Protein AF-A0A2I0VM39-F1 (afdb_monomer_lite)

Sequence (132 aa):
MAGIGGIFKDYRGRFILAFGKKLIHWDIAQLEMKATFTVKDYVKDWMLDFKGVIVESDNINAITYLQNSLKSNKCNLDNNSFKDSFFFNDFNKLVFYTNSSFHVLHSTHLHPEYDEVEGAEEEATSAPALIY

Radius of gyration: 25.41 Å; chains: 1; bounding box: 45×54×85 Å

pLDDT: mean 70.74, std 21.28, range [23.53, 94.38]

Organism: NCBI:txid906689

Secondary structure (DSSP, 8-state):
-EEEEEEEE-TT--EEEEEEEEE--S-HHHHHHHHHHHGGGT--HHHHTSS-EEEEES-HHHHHHHHHHHHHTTS----GGGGGGGGGGGSS-EEEEE----------------------------PPPP--

Structure (mmCIF, N/CA/C/O backbone):
data_AF-A0A2I0VM39-F1
#
_entry.id   AF-A0A2I0VM39-F1
#
loop_
_atom_site.group_PDB
_atom_site.id
_atom_site.type_symbol
_atom_site.label_atom_id
_atom_site.label_alt_id
_atom_site.label_comp_id
_atom_site.label_asym_id
_atom_site.label_entity_id
_atom_site.label_seq_id
_atom_site.pdbx_PDB_ins_code
_atom_site.Cartn_x
_atom_site.Cartn_y
_atom_site.Cartn_z
_atom_site.occupancy
_atom_site.B_iso_or_equiv
_atom_site.auth_seq_id
_atom_site.auth_comp_id
_atom_site.auth_asym_id
_atom_site.auth_atom_id
_atom_site.pdbx_PDB_model_num
ATOM 1 N N . MET A 1 1 ? 10.180 -4.175 -20.401 1.00 70.19 1 MET A N 1
ATOM 2 C CA . MET A 1 1 ? 8.961 -4.636 -19.690 1.00 70.19 1 MET A CA 1
ATOM 3 C C . MET A 1 1 ? 9.144 -4.347 -18.214 1.00 70.19 1 MET A C 1
ATOM 5 O O . MET A 1 1 ? 10.271 -4.447 -17.754 1.00 70.19 1 MET A O 1
ATOM 9 N N . ALA A 1 2 ? 8.079 -3.988 -17.502 1.00 86.25 2 ALA A N 1
ATOM 10 C CA . ALA A 1 2 ? 8.131 -3.698 -16.073 1.00 86.25 2 ALA A CA 1
ATOM 11 C C . ALA A 1 2 ? 7.054 -4.498 -15.325 1.00 86.25 2 ALA A C 1
ATOM 13 O O . ALA A 1 2 ? 6.142 -5.067 -15.932 1.00 86.25 2 ALA A O 1
ATOM 14 N N . GLY A 1 3 ? 7.160 -4.564 -14.005 1.00 87.44 3 GLY A N 1
ATOM 15 C CA . GLY A 1 3 ? 6.179 -5.221 -13.154 1.00 87.44 3 GLY A CA 1
ATOM 16 C C . GLY A 1 3 ? 5.972 -4.417 -11.886 1.00 87.44 3 GLY A C 1
ATOM 17 O O . GLY A 1 3 ? 6.890 -3.757 -11.417 1.00 87.44 3 GLY A O 1
ATOM 18 N N . ILE A 1 4 ? 4.759 -4.476 -11.356 1.00 89.62 4 ILE A N 1
ATOM 19 C CA . ILE A 1 4 ? 4.463 -4.039 -9.994 1.00 89.62 4 ILE A CA 1
ATOM 20 C C . ILE A 1 4 ? 4.219 -5.268 -9.139 1.00 89.62 4 ILE A C 1
ATOM 22 O O . ILE A 1 4 ? 3.715 -6.277 -9.642 1.00 89.62 4 ILE A O 1
ATOM 26 N N . GLY A 1 5 ? 4.518 -5.166 -7.854 1.00 90.75 5 GLY A N 1
ATOM 27 C CA . GLY A 1 5 ? 4.194 -6.201 -6.893 1.00 90.75 5 GLY A CA 1
ATOM 28 C C . GLY A 1 5 ? 4.312 -5.707 -5.466 1.00 90.75 5 GLY A C 1
ATOM 29 O O . GLY A 1 5 ? 4.829 -4.623 -5.210 1.00 90.75 5 GLY A O 1
ATOM 30 N N . GLY A 1 6 ? 3.800 -6.509 -4.545 1.00 91.00 6 GLY A N 1
ATOM 31 C CA . GLY A 1 6 ? 3.841 -6.212 -3.125 1.00 91.00 6 GLY A CA 1
ATOM 32 C C . GLY A 1 6 ? 3.489 -7.430 -2.287 1.00 91.00 6 GLY A C 1
ATOM 33 O O . GLY A 1 6 ? 3.013 -8.450 -2.795 1.00 91.00 6 GLY A O 1
ATOM 34 N N . ILE A 1 7 ? 3.758 -7.320 -0.987 1.00 93.62 7 ILE A N 1
ATOM 35 C CA . ILE A 1 7 ? 3.547 -8.387 -0.013 1.00 93.62 7 ILE A CA 1
ATOM 36 C C . ILE A 1 7 ? 2.760 -7.823 1.166 1.00 93.62 7 ILE A C 1
ATOM 38 O O . ILE A 1 7 ? 3.187 -6.866 1.804 1.00 93.62 7 ILE A O 1
ATOM 42 N N . PHE A 1 8 ? 1.647 -8.468 1.496 1.00 92.69 8 PHE A N 1
ATOM 43 C CA . PHE A 1 8 ? 0.954 -8.276 2.759 1.00 92.69 8 PHE A CA 1
ATOM 44 C C . PHE A 1 8 ? 1.580 -9.174 3.820 1.00 92.69 8 PHE A C 1
ATOM 46 O O . PHE A 1 8 ? 1.735 -10.387 3.625 1.00 92.69 8 PHE A O 1
ATOM 53 N N . LYS A 1 9 ? 1.910 -8.572 4.959 1.00 93.50 9 LYS A N 1
ATOM 54 C CA . LYS A 1 9 ? 2.380 -9.268 6.153 1.00 93.50 9 LYS A CA 1
ATOM 55 C C . LYS A 1 9 ? 1.492 -8.907 7.331 1.00 93.50 9 LYS A C 1
ATOM 57 O O . LYS A 1 9 ? 0.930 -7.815 7.375 1.00 93.50 9 LYS A O 1
ATOM 62 N N . ASP A 1 10 ? 1.378 -9.816 8.289 1.00 90.12 10 ASP A N 1
ATOM 63 C CA . ASP A 1 10 ? 0.769 -9.484 9.571 1.00 90.12 10 ASP A CA 1
ATOM 64 C C . ASP A 1 10 ? 1.740 -8.699 10.471 1.00 90.12 10 ASP A C 1
ATOM 66 O O . ASP A 1 10 ? 2.912 -8.497 10.147 1.00 90.12 10 ASP A O 1
ATOM 70 N N . TYR A 1 11 ? 1.270 -8.292 11.650 1.00 88.69 11 TYR A N 1
ATOM 71 C CA . TYR A 1 11 ? 2.067 -7.546 12.631 1.00 88.69 11 TYR A CA 1
ATOM 72 C C . TYR A 1 11 ? 3.290 -8.309 13.183 1.00 88.69 11 TYR A C 1
ATOM 74 O O . TYR A 1 11 ? 4.126 -7.713 13.858 1.00 88.69 11 TYR A O 1
ATOM 82 N N . ARG A 1 12 ? 3.398 -9.622 12.934 1.00 89.81 12 ARG A N 1
ATOM 83 C CA . ARG A 1 12 ? 4.552 -10.463 13.294 1.00 89.81 12 ARG A CA 1
ATOM 84 C C . ARG A 1 12 ? 5.496 -10.676 12.107 1.00 89.81 12 ARG A C 1
ATOM 86 O O . ARG A 1 12 ? 6.438 -11.455 12.224 1.00 89.81 12 ARG A O 1
ATOM 93 N N . GLY A 1 13 ? 5.232 -10.036 10.967 1.00 88.56 13 GLY A N 1
ATOM 94 C CA . GLY A 1 13 ? 5.985 -10.211 9.729 1.00 88.56 13 GLY A CA 1
ATOM 95 C C . GLY A 1 13 ? 5.657 -11.502 8.975 1.00 88.56 13 GLY A C 1
ATOM 96 O O . GLY A 1 13 ? 6.362 -11.832 8.021 1.00 88.56 13 GLY A O 1
ATOM 97 N N . ARG A 1 14 ? 4.612 -12.245 9.368 1.00 92.88 14 ARG A N 1
ATOM 98 C CA . ARG A 1 14 ? 4.210 -13.476 8.675 1.00 92.88 14 ARG A CA 1
ATOM 99 C C . ARG A 1 14 ? 3.527 -13.127 7.364 1.00 92.88 14 ARG A C 1
ATOM 101 O O . ARG A 1 14 ? 2.690 -12.230 7.314 1.00 92.88 14 ARG A O 1
ATOM 108 N N . PHE A 1 15 ? 3.878 -13.862 6.319 1.00 94.12 15 PHE A N 1
ATOM 109 C CA . PHE A 1 15 ? 3.287 -13.718 4.997 1.00 94.12 15 PHE A CA 1
ATOM 110 C C . PHE A 1 15 ? 1.773 -13.974 5.023 1.00 94.12 15 PHE A C 1
ATOM 112 O O . PHE A 1 15 ? 1.325 -14.969 5.592 1.00 94.12 15 PHE A O 1
ATOM 119 N N . ILE A 1 16 ? 1.008 -13.089 4.381 1.00 92.38 16 ILE A N 1
ATOM 120 C CA . ILE A 1 16 ? -0.437 -13.240 4.164 1.00 92.38 16 ILE A CA 1
ATOM 121 C C . ILE A 1 16 ? -0.718 -13.467 2.677 1.00 92.38 16 ILE A C 1
ATOM 123 O O . ILE A 1 16 ? -1.395 -14.424 2.311 1.00 92.38 16 ILE A O 1
ATOM 127 N N . LEU A 1 17 ? -0.225 -12.565 1.823 1.00 93.12 17 LEU A N 1
ATOM 128 C CA . LEU A 1 17 ? -0.524 -12.545 0.392 1.00 93.12 17 LEU A CA 1
ATOM 129 C C . LEU A 1 17 ? 0.593 -11.829 -0.373 1.00 93.12 17 LEU A C 1
ATOM 131 O O . LEU A 1 17 ? 1.096 -10.806 0.084 1.00 93.12 17 LEU A O 1
ATOM 135 N N . ALA A 1 18 ? 0.932 -12.326 -1.560 1.00 94.38 18 ALA A N 1
ATOM 136 C CA . ALA A 1 18 ? 1.726 -11.611 -2.553 1.00 94.38 18 ALA A CA 1
ATOM 137 C C . ALA A 1 18 ? 0.832 -11.263 -3.740 1.00 94.38 18 ALA A C 1
ATOM 139 O O . ALA A 1 18 ? -0.056 -12.035 -4.104 1.00 94.38 18 ALA A O 1
ATOM 140 N N . PHE A 1 19 ? 1.099 -10.125 -4.365 1.00 91.31 19 PHE A N 1
ATOM 141 C CA . PHE A 1 19 ? 0.446 -9.736 -5.604 1.00 91.31 19 PHE A CA 1
ATOM 142 C C . PHE A 1 19 ? 1.457 -9.191 -6.604 1.00 91.31 19 PHE A C 1
ATOM 144 O O . PHE A 1 19 ? 2.519 -8.695 -6.227 1.00 91.31 19 PHE A O 1
ATOM 151 N N . GLY A 1 20 ? 1.100 -9.246 -7.885 1.00 90.56 20 GLY A N 1
ATOM 152 C CA . GLY A 1 20 ? 1.876 -8.610 -8.936 1.00 90.56 20 GLY A CA 1
ATOM 153 C C . GLY A 1 20 ? 1.122 -8.513 -10.254 1.00 90.56 20 GLY A C 1
ATOM 154 O O . GLY A 1 20 ? 0.211 -9.294 -10.525 1.00 90.56 20 GLY A O 1
ATOM 155 N N . LYS A 1 21 ? 1.480 -7.520 -11.069 1.00 87.62 21 LYS A N 1
ATOM 156 C CA . LYS A 1 21 ? 0.946 -7.325 -12.425 1.00 87.62 21 LYS A CA 1
ATOM 157 C C . LYS A 1 21 ? 2.084 -6.927 -13.360 1.00 87.62 21 LYS A C 1
ATOM 159 O O . LYS A 1 21 ? 2.887 -6.051 -13.035 1.00 87.62 21 LYS A O 1
ATOM 164 N N . LYS A 1 22 ? 2.134 -7.545 -14.540 1.00 89.00 22 LYS A N 1
ATOM 165 C CA . LYS A 1 22 ? 3.062 -7.162 -15.612 1.00 89.00 22 LYS A CA 1
ATOM 166 C C . LYS A 1 22 ? 2.511 -5.942 -16.345 1.00 89.00 22 LYS A C 1
ATOM 168 O O . LYS A 1 22 ? 1.329 -5.903 -16.674 1.00 89.00 22 LYS A O 1
ATOM 173 N N . LEU A 1 23 ? 3.360 -4.950 -16.593 1.00 84.06 23 LEU A N 1
ATOM 174 C CA . LEU A 1 23 ? 2.984 -3.680 -17.206 1.00 84.06 23 LEU A CA 1
ATOM 175 C C . LEU A 1 23 ? 4.018 -3.255 -18.258 1.00 84.06 23 LEU A C 1
ATOM 177 O O . LEU A 1 23 ? 5.197 -3.614 -18.210 1.00 84.06 23 LEU A O 1
ATOM 181 N N . ILE A 1 24 ? 3.575 -2.448 -19.216 1.00 83.44 24 ILE A N 1
ATOM 182 C CA . ILE A 1 24 ? 4.467 -1.720 -20.118 1.00 83.44 24 ILE A CA 1
ATOM 183 C C . ILE A 1 24 ? 4.509 -0.283 -19.608 1.00 83.44 24 ILE A C 1
ATOM 185 O O . ILE A 1 24 ? 3.541 0.457 -19.750 1.00 83.44 24 ILE A O 1
ATOM 189 N N . HIS A 1 25 ? 5.607 0.084 -18.951 1.00 75.75 25 HIS A N 1
ATOM 190 C CA . HIS A 1 25 ? 5.838 1.430 -18.436 1.00 75.75 25 HIS A CA 1
ATOM 191 C C . HIS A 1 25 ? 7.338 1.727 -18.447 1.00 75.75 25 HIS A C 1
ATOM 193 O O . HIS A 1 25 ? 8.142 0.816 -18.253 1.00 75.75 25 HIS A O 1
ATOM 199 N N . TRP A 1 26 ? 7.698 2.986 -18.689 1.00 80.69 26 TRP A N 1
ATOM 200 C CA . TRP A 1 26 ? 9.080 3.469 -18.730 1.00 80.69 26 TRP A CA 1
ATOM 201 C C . TRP A 1 26 ? 9.481 4.336 -17.522 1.00 80.69 26 TRP A C 1
ATOM 203 O O . TRP A 1 26 ? 10.668 4.568 -17.324 1.00 80.69 26 TRP A O 1
ATOM 213 N N . ASP A 1 27 ? 8.521 4.801 -16.715 1.00 84.19 27 ASP A N 1
ATOM 214 C CA . ASP A 1 27 ? 8.758 5.700 -15.581 1.00 84.19 27 ASP A CA 1
ATOM 215 C C . ASP A 1 27 ? 8.604 4.918 -14.272 1.00 84.19 27 ASP A C 1
ATOM 217 O O . ASP A 1 27 ? 7.523 4.418 -13.950 1.00 84.19 27 ASP A O 1
ATOM 221 N N . ILE A 1 28 ? 9.704 4.800 -13.528 1.00 81.50 28 ILE A N 1
ATOM 222 C CA . ILE A 1 28 ? 9.751 4.032 -12.284 1.00 81.50 28 ILE A CA 1
ATOM 223 C C . ILE A 1 28 ? 8.957 4.688 -11.152 1.00 81.50 28 ILE A C 1
ATOM 225 O O . ILE A 1 28 ? 8.330 3.985 -10.368 1.00 81.50 28 ILE A O 1
ATOM 229 N N . ALA A 1 29 ? 8.903 6.021 -11.084 1.00 80.12 29 ALA A N 1
ATOM 230 C CA . ALA A 1 29 ? 8.141 6.713 -10.048 1.00 80.12 29 ALA A CA 1
ATOM 231 C C . ALA A 1 29 ? 6.633 6.512 -10.258 1.00 80.12 29 ALA A C 1
ATOM 233 O O . ALA A 1 29 ? 5.893 6.255 -9.307 1.00 80.12 29 ALA A O 1
ATOM 234 N N . GLN A 1 30 ? 6.179 6.551 -11.513 1.00 81.62 30 GLN A N 1
ATOM 235 C CA . GLN A 1 30 ? 4.794 6.215 -11.846 1.00 81.62 30 GLN A CA 1
ATOM 236 C C . GLN A 1 30 ? 4.483 4.734 -11.594 1.00 81.62 30 GLN A C 1
ATOM 238 O O . GLN A 1 30 ? 3.370 4.402 -11.179 1.00 81.62 30 GLN A O 1
ATOM 243 N N . LEU A 1 31 ? 5.457 3.842 -11.796 1.00 85.88 31 LEU A N 1
ATOM 244 C CA . LEU A 1 31 ? 5.311 2.418 -11.508 1.00 85.88 31 LEU A CA 1
ATOM 245 C C . LEU A 1 31 ? 5.128 2.151 -10.004 1.00 85.88 31 LEU A C 1
ATOM 247 O O . LEU A 1 31 ? 4.216 1.409 -9.645 1.00 85.88 31 LEU A O 1
ATOM 251 N N . GLU A 1 32 ? 5.904 2.811 -9.139 1.00 84.19 32 GLU A N 1
ATOM 252 C CA . GLU A 1 32 ? 5.757 2.746 -7.672 1.00 84.19 32 GLU A CA 1
ATOM 253 C C . GLU A 1 32 ? 4.392 3.269 -7.203 1.00 84.19 32 GLU A C 1
ATOM 255 O O . GLU A 1 32 ? 3.692 2.639 -6.401 1.00 84.19 32 GLU A O 1
ATOM 260 N N . MET A 1 33 ? 3.942 4.395 -7.766 1.00 83.12 33 MET A N 1
ATOM 261 C CA . MET A 1 33 ? 2.608 4.927 -7.477 1.00 83.12 33 MET A CA 1
ATOM 262 C C . MET A 1 33 ? 1.507 3.959 -7.916 1.00 83.12 33 MET A C 1
ATOM 264 O O . MET A 1 33 ? 0.536 3.728 -7.193 1.00 83.12 33 MET A O 1
ATOM 268 N N . LYS A 1 34 ? 1.676 3.328 -9.078 1.00 84.25 34 LYS A N 1
ATOM 269 C CA . LYS A 1 34 ? 0.728 2.340 -9.593 1.00 84.25 34 LYS A CA 1
ATOM 270 C C . LYS A 1 34 ? 0.723 1.054 -8.769 1.00 84.25 34 LYS A C 1
ATOM 272 O O . LYS A 1 34 ? -0.353 0.493 -8.563 1.00 84.25 34 LYS A O 1
ATOM 277 N N . ALA A 1 35 ? 1.877 0.604 -8.272 1.00 85.94 35 ALA A N 1
ATOM 278 C CA . ALA A 1 35 ? 1.975 -0.506 -7.325 1.00 85.94 35 ALA A CA 1
ATOM 279 C C . ALA A 1 35 ? 1.168 -0.203 -6.061 1.00 85.94 35 ALA A C 1
ATOM 281 O O . ALA A 1 35 ? 0.322 -1.002 -5.662 1.00 85.94 35 ALA A O 1
ATOM 282 N N . THR A 1 36 ? 1.354 1.000 -5.515 1.00 84.69 36 THR A N 1
ATOM 283 C CA . THR A 1 36 ? 0.632 1.477 -4.336 1.00 84.69 36 THR A CA 1
ATOM 284 C C . THR A 1 36 ? -0.883 1.462 -4.546 1.00 84.69 36 THR A C 1
ATOM 286 O O . THR A 1 36 ? -1.607 0.892 -3.736 1.00 84.69 36 THR A O 1
ATOM 289 N N . PHE A 1 37 ? -1.394 2.038 -5.637 1.00 83.50 37 PHE A N 1
ATOM 290 C CA . PHE A 1 37 ? -2.844 2.070 -5.876 1.00 83.50 37 PHE A CA 1
ATOM 291 C C . PHE A 1 37 ? -3.433 0.702 -6.203 1.00 83.50 37 PHE A C 1
ATOM 293 O O . PHE A 1 37 ? -4.600 0.449 -5.927 1.00 83.50 37 PHE A O 1
ATOM 300 N N . THR A 1 38 ? -2.622 -0.205 -6.742 1.00 87.19 38 THR A N 1
ATOM 301 C CA . THR A 1 38 ? -3.040 -1.577 -7.031 1.00 87.19 38 THR A CA 1
ATOM 302 C C . THR A 1 38 ? -3.310 -2.380 -5.753 1.00 87.19 38 THR A C 1
ATOM 304 O O . THR A 1 38 ? -4.063 -3.347 -5.809 1.00 87.19 38 THR A O 1
ATOM 307 N N . VAL A 1 39 ? -2.779 -1.964 -4.594 1.00 88.50 39 VAL A N 1
ATOM 308 C CA . VAL A 1 39 ? -3.067 -2.579 -3.283 1.00 88.50 39 VAL A CA 1
ATOM 309 C C . VAL A 1 39 ? -4.574 -2.673 -3.031 1.00 88.50 39 VAL A C 1
ATOM 311 O O . VAL A 1 39 ? -5.026 -3.710 -2.549 1.00 88.50 39 VAL A O 1
ATOM 314 N N . LYS A 1 40 ? -5.357 -1.657 -3.425 1.00 88.31 40 LYS A N 1
ATOM 315 C CA . LYS A 1 40 ? -6.818 -1.619 -3.232 1.00 88.31 40 LYS A CA 1
ATOM 316 C C . LYS A 1 40 ? -7.534 -2.837 -3.828 1.00 88.31 40 LYS A C 1
ATOM 318 O O . LYS A 1 40 ? -8.504 -3.315 -3.256 1.00 88.31 40 LYS A O 1
ATOM 323 N N . ASP A 1 41 ? -7.020 -3.373 -4.938 1.00 90.50 41 ASP A N 1
ATOM 324 C CA . ASP A 1 41 ? -7.608 -4.523 -5.634 1.00 90.50 41 ASP A CA 1
ATOM 325 C C . ASP A 1 41 ? -7.429 -5.831 -4.837 1.00 90.50 41 ASP A C 1
ATOM 327 O O . ASP A 1 41 ? -8.114 -6.825 -5.087 1.00 90.50 41 ASP A O 1
ATOM 331 N N . TYR A 1 42 ? -6.480 -5.847 -3.896 1.00 90.06 42 TYR A N 1
ATOM 332 C CA . TYR A 1 42 ? -6.098 -7.019 -3.109 1.00 90.06 42 TYR A CA 1
ATOM 333 C C . TYR A 1 42 ? -6.497 -6.918 -1.634 1.00 90.06 42 TYR A C 1
ATOM 335 O O . TYR A 1 42 ? -6.521 -7.948 -0.953 1.00 90.06 42 TYR A O 1
ATOM 343 N N . VAL A 1 43 ? -6.844 -5.721 -1.148 1.00 89.06 43 VAL A N 1
ATOM 344 C CA . VAL A 1 43 ? -7.424 -5.534 0.187 1.00 89.06 43 VAL A CA 1
ATOM 345 C C . VAL A 1 43 ? -8.757 -6.278 0.267 1.00 89.06 43 VAL A C 1
ATOM 347 O O . VAL A 1 43 ? -9.572 -6.251 -0.654 1.00 89.06 43 VAL A O 1
ATOM 350 N N . LYS A 1 44 ? -8.959 -6.991 1.373 1.00 89.31 44 LYS A N 1
ATOM 351 C CA . LYS A 1 44 ? -10.219 -7.662 1.711 1.00 89.31 44 LYS A CA 1
ATOM 352 C C . LYS A 1 44 ? -10.885 -6.932 2.868 1.00 89.31 44 LYS A C 1
ATOM 354 O O . LYS A 1 44 ? -10.175 -6.360 3.687 1.00 89.31 44 LYS A O 1
ATOM 359 N N . ASP A 1 45 ? -12.206 -7.037 2.980 1.00 90.19 45 ASP A N 1
ATOM 360 C CA . ASP A 1 45 ? -12.988 -6.349 4.020 1.00 90.19 45 ASP A CA 1
ATOM 361 C C . ASP A 1 45 ? -12.422 -6.589 5.430 1.00 90.19 45 ASP A C 1
ATOM 363 O O . ASP A 1 45 ? -12.169 -5.643 6.168 1.00 90.19 45 ASP A O 1
ATOM 367 N N . TRP A 1 46 ? -12.069 -7.839 5.753 1.00 89.44 46 TRP A N 1
ATOM 368 C CA . TRP A 1 46 ? -11.478 -8.203 7.050 1.00 89.44 46 TRP A CA 1
ATOM 369 C C . TRP A 1 46 ? -10.120 -7.541 7.342 1.00 89.44 46 TRP A C 1
ATOM 371 O O . TRP A 1 46 ? -9.683 -7.512 8.490 1.00 89.44 46 TRP A O 1
ATOM 381 N N . MET A 1 47 ? -9.413 -7.033 6.326 1.00 89.12 47 MET A N 1
ATOM 382 C CA . MET A 1 47 ? -8.146 -6.318 6.515 1.00 89.12 47 MET A CA 1
ATOM 383 C C . MET A 1 47 ? -8.360 -4.876 6.992 1.00 89.12 47 MET A C 1
ATOM 385 O O . MET A 1 47 ? -7.455 -4.292 7.588 1.00 89.12 47 MET A O 1
ATOM 389 N N . LEU A 1 48 ? -9.535 -4.295 6.742 1.00 86.44 48 LEU A N 1
ATOM 390 C CA . LEU A 1 48 ? -9.874 -2.942 7.191 1.00 86.44 48 LEU A CA 1
ATOM 391 C C . LEU A 1 48 ? -10.180 -2.909 8.696 1.00 86.44 48 LEU A C 1
ATOM 393 O O . LEU A 1 48 ? -9.925 -1.904 9.359 1.00 86.44 48 LEU A O 1
ATOM 397 N N . ASP A 1 49 ? -10.607 -4.043 9.258 1.00 86.81 49 ASP A N 1
ATOM 398 C CA . ASP A 1 49 ? -10.886 -4.204 10.690 1.00 86.81 49 ASP A CA 1
ATOM 399 C C . ASP A 1 49 ? -9.619 -4.183 11.571 1.00 86.81 49 ASP A C 1
ATOM 401 O O . ASP A 1 49 ? -9.702 -4.123 12.802 1.00 86.81 49 ASP A O 1
ATOM 405 N N . PHE A 1 50 ? -8.415 -4.213 10.982 1.00 86.31 50 PHE A N 1
ATOM 406 C CA . PHE A 1 50 ? -7.180 -4.097 11.755 1.00 86.31 50 PHE A CA 1
ATOM 407 C C . PHE A 1 50 ? -6.995 -2.700 12.358 1.00 86.31 50 PHE A C 1
ATOM 409 O O . PHE A 1 50 ? -7.424 -1.672 11.835 1.00 86.31 50 PHE A O 1
ATOM 416 N N . LYS A 1 51 ? -6.250 -2.651 13.471 1.00 86.50 51 LYS A N 1
ATOM 417 C CA . LYS A 1 51 ? -5.923 -1.402 14.181 1.00 86.50 51 LYS A CA 1
ATOM 418 C C . LYS A 1 51 ? -5.180 -0.389 13.302 1.00 86.50 51 LYS A C 1
ATOM 420 O O . LYS A 1 51 ? -5.224 0.806 13.582 1.00 86.50 51 LYS A O 1
ATOM 425 N N . GLY A 1 52 ? -4.467 -0.860 12.286 1.00 87.31 52 GLY A N 1
ATOM 426 C CA . GLY A 1 52 ? -3.814 -0.014 11.304 1.00 87.31 52 GLY A CA 1
ATOM 427 C C . GLY A 1 52 ? -2.982 -0.800 10.303 1.00 87.31 52 GLY A C 1
ATOM 428 O O . GLY A 1 52 ? -2.736 -1.991 10.487 1.00 87.31 52 GLY A O 1
ATOM 429 N N . VAL A 1 53 ? -2.528 -0.099 9.270 1.00 89.50 53 VAL A N 1
ATOM 430 C CA . VAL A 1 53 ? -1.671 -0.611 8.204 1.00 89.50 53 VAL A CA 1
ATOM 431 C C . VAL A 1 53 ? -0.365 0.181 8.149 1.00 89.50 53 VAL A C 1
ATOM 433 O O . VAL A 1 53 ? -0.331 1.392 8.396 1.00 89.50 53 VAL A O 1
ATOM 436 N N . ILE A 1 54 ? 0.721 -0.527 7.843 1.00 90.50 54 ILE A N 1
ATOM 437 C CA . ILE A 1 54 ? 2.035 0.055 7.579 1.00 90.50 54 ILE A CA 1
ATOM 438 C C . ILE A 1 54 ? 2.325 -0.141 6.094 1.00 90.50 54 ILE A C 1
ATOM 440 O O . ILE A 1 54 ? 2.271 -1.265 5.599 1.00 90.50 54 ILE A O 1
ATOM 444 N N . VAL A 1 55 ? 2.615 0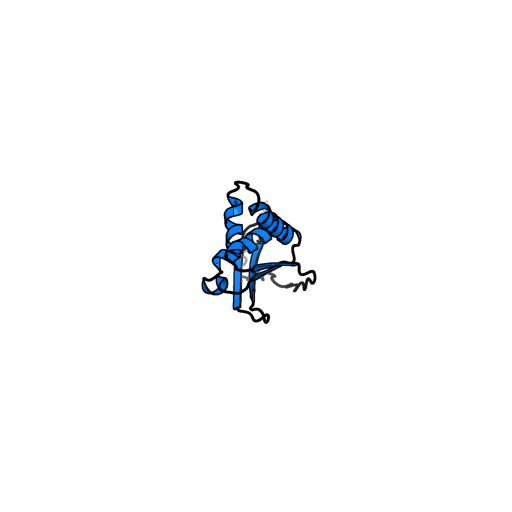.951 5.394 1.00 88.75 55 VAL A N 1
ATOM 445 C CA . VAL A 1 55 ? 3.035 0.929 3.991 1.00 88.75 55 VAL A CA 1
ATOM 446 C C . VAL A 1 55 ? 4.542 1.135 3.941 1.00 88.75 55 VAL A C 1
ATOM 448 O O . VAL A 1 55 ? 5.043 2.196 4.324 1.00 88.75 55 VAL A O 1
ATOM 451 N N . GLU A 1 56 ? 5.247 0.108 3.478 1.00 89.75 56 GLU A N 1
ATOM 452 C CA . GLU A 1 56 ? 6.696 0.105 3.286 1.00 89.75 56 GLU A CA 1
ATOM 453 C C . GLU A 1 56 ? 7.033 0.239 1.798 1.00 89.75 56 GLU A C 1
ATOM 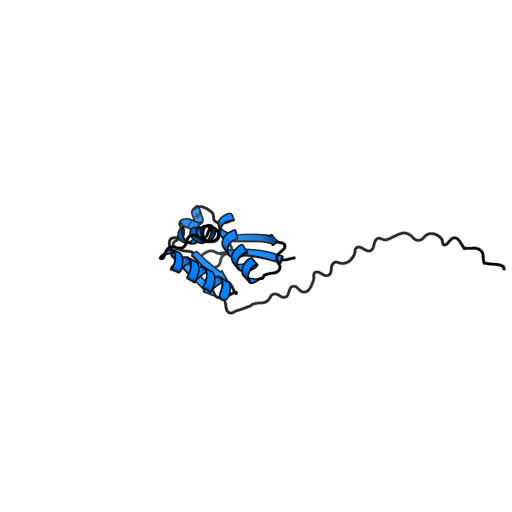455 O O . GLU A 1 56 ? 6.483 -0.482 0.969 1.00 89.75 56 GLU A O 1
ATOM 460 N N . SER A 1 57 ? 7.949 1.146 1.465 1.00 86.94 57 SER A N 1
ATOM 461 C CA . SER A 1 57 ? 8.544 1.265 0.128 1.00 86.94 57 SER A CA 1
ATOM 462 C C . SER A 1 57 ? 10.001 1.709 0.263 1.00 86.94 57 SER A C 1
ATOM 464 O O . SER A 1 57 ? 10.379 2.380 1.227 1.00 86.94 57 SER A O 1
ATOM 466 N N . ASP A 1 58 ? 10.833 1.306 -0.685 1.00 83.94 58 ASP A N 1
ATOM 467 C CA . ASP A 1 58 ? 12.224 1.741 -0.823 1.00 83.94 58 ASP A CA 1
ATOM 468 C C . ASP A 1 58 ? 12.339 3.096 -1.549 1.00 83.94 58 ASP A C 1
ATOM 470 O O . ASP A 1 58 ? 13.371 3.767 -1.481 1.00 83.94 58 ASP A O 1
ATOM 474 N N . ASN A 1 59 ? 11.260 3.554 -2.190 1.00 84.94 59 ASN A N 1
ATOM 475 C CA . ASN A 1 59 ? 11.214 4.818 -2.902 1.00 84.94 59 ASN A CA 1
ATOM 476 C C . ASN A 1 59 ? 10.670 5.945 -2.009 1.00 84.94 59 ASN A C 1
ATOM 478 O O . ASN A 1 59 ? 9.461 6.162 -1.873 1.00 84.94 59 ASN A O 1
ATOM 482 N N . ILE A 1 60 ? 11.588 6.731 -1.438 1.00 84.81 60 ILE A N 1
ATOM 483 C CA . ILE A 1 60 ? 11.252 7.885 -0.589 1.00 84.81 60 ILE A CA 1
ATOM 484 C C . ILE A 1 60 ? 10.376 8.925 -1.300 1.00 84.81 60 ILE A C 1
ATOM 486 O O . ILE A 1 60 ? 9.551 9.570 -0.649 1.00 84.81 60 ILE A O 1
ATOM 490 N N . ASN A 1 61 ? 10.501 9.075 -2.623 1.00 84.44 61 ASN A N 1
ATOM 491 C CA . ASN A 1 61 ? 9.686 10.021 -3.383 1.00 84.44 61 ASN A CA 1
ATOM 492 C C . ASN A 1 61 ? 8.230 9.547 -3.456 1.00 84.44 61 ASN A C 1
ATOM 494 O O . ASN A 1 61 ? 7.326 10.364 -3.288 1.00 84.44 61 ASN A O 1
ATOM 498 N N . ALA A 1 62 ? 8.000 8.240 -3.626 1.00 82.31 62 ALA A N 1
ATOM 499 C CA . ALA A 1 62 ? 6.660 7.653 -3.604 1.00 82.31 62 ALA A CA 1
ATOM 500 C C . ALA A 1 62 ? 6.008 7.809 -2.220 1.00 82.31 62 ALA A C 1
ATOM 502 O O . ALA A 1 62 ? 4.886 8.306 -2.113 1.00 82.31 62 ALA A O 1
ATOM 503 N N . ILE A 1 63 ? 6.742 7.494 -1.145 1.00 85.50 63 ILE A N 1
ATOM 504 C CA . ILE A 1 63 ? 6.262 7.695 0.232 1.00 85.50 63 ILE A CA 1
ATOM 505 C C . ILE A 1 63 ? 5.944 9.170 0.502 1.00 85.50 63 ILE A C 1
ATOM 507 O O . ILE A 1 63 ? 4.877 9.486 1.030 1.00 85.50 63 ILE A O 1
ATOM 511 N N . THR A 1 64 ? 6.835 10.084 0.115 1.00 85.88 64 THR A N 1
ATOM 512 C CA . THR A 1 64 ? 6.641 11.528 0.310 1.00 85.88 64 THR A CA 1
ATOM 513 C C . THR A 1 64 ? 5.421 12.030 -0.458 1.00 85.88 64 THR A C 1
ATOM 515 O O . THR A 1 64 ? 4.612 12.782 0.087 1.00 85.88 64 THR A O 1
ATOM 518 N N . TYR A 1 65 ? 5.244 11.584 -1.703 1.00 83.31 65 TYR A N 1
ATOM 519 C CA . TYR A 1 65 ? 4.082 11.927 -2.513 1.00 83.31 65 TYR A CA 1
ATOM 520 C C . TYR A 1 65 ? 2.776 11.443 -1.870 1.00 83.31 65 TYR A C 1
ATOM 522 O O . TYR A 1 65 ? 1.828 12.223 -1.753 1.00 83.31 65 TYR A O 1
ATOM 530 N N . LEU A 1 66 ? 2.724 10.195 -1.395 1.00 81.19 66 LEU A N 1
ATOM 531 C CA . LEU A 1 66 ? 1.547 9.631 -0.725 1.00 81.19 66 LEU A CA 1
ATOM 532 C C . LEU A 1 66 ? 1.218 10.372 0.573 1.00 81.19 66 LEU A C 1
ATOM 534 O O . LEU A 1 66 ? 0.070 10.752 0.798 1.00 81.19 66 LEU A O 1
ATOM 538 N N . GLN A 1 67 ? 2.228 10.640 1.402 1.00 85.19 67 GLN A N 1
ATOM 539 C CA . GLN A 1 67 ? 2.058 11.410 2.632 1.00 85.19 67 GLN A CA 1
ATOM 540 C C . GLN A 1 67 ? 1.517 12.814 2.355 1.00 85.19 67 GLN A C 1
ATOM 542 O O . GLN A 1 67 ? 0.610 13.271 3.052 1.00 85.19 67 GLN A O 1
ATOM 547 N N . ASN A 1 68 ? 2.066 13.503 1.354 1.00 83.88 68 ASN A N 1
ATOM 548 C CA . ASN A 1 68 ? 1.621 14.841 0.981 1.00 83.88 68 ASN A CA 1
ATOM 549 C C . ASN A 1 68 ? 0.197 14.817 0.432 1.00 83.88 68 ASN A C 1
ATOM 551 O O . ASN A 1 68 ? -0.601 15.653 0.841 1.00 83.88 68 ASN A O 1
ATOM 555 N N . SER A 1 69 ? -0.135 13.826 -0.397 1.00 77.19 69 SER A N 1
ATOM 556 C CA . SER A 1 69 ? -1.478 13.657 -0.961 1.00 77.19 69 SER A CA 1
ATOM 557 C C . SER A 1 69 ? -2.527 13.435 0.134 1.00 77.19 69 SER A C 1
ATOM 559 O O . SER A 1 69 ? -3.586 14.054 0.127 1.00 77.19 69 SER A O 1
ATOM 561 N N . LEU A 1 70 ? -2.217 12.623 1.148 1.00 76.38 70 LEU A N 1
ATOM 562 C CA . LEU A 1 70 ? -3.125 12.382 2.273 1.00 76.38 70 LEU A CA 1
ATOM 563 C C . LEU A 1 70 ? -3.239 13.573 3.232 1.00 76.38 70 LEU A C 1
ATOM 565 O O . LEU A 1 70 ? -4.311 13.817 3.783 1.00 76.38 70 LEU A O 1
ATOM 569 N N . LYS A 1 71 ? -2.163 14.347 3.418 1.00 76.94 71 LYS A N 1
ATOM 570 C CA . LYS A 1 71 ? -2.208 15.605 4.182 1.00 76.94 71 LYS A CA 1
ATOM 571 C C . LYS A 1 71 ? -3.007 16.679 3.444 1.00 76.94 71 LYS A C 1
ATOM 573 O O . LYS A 1 71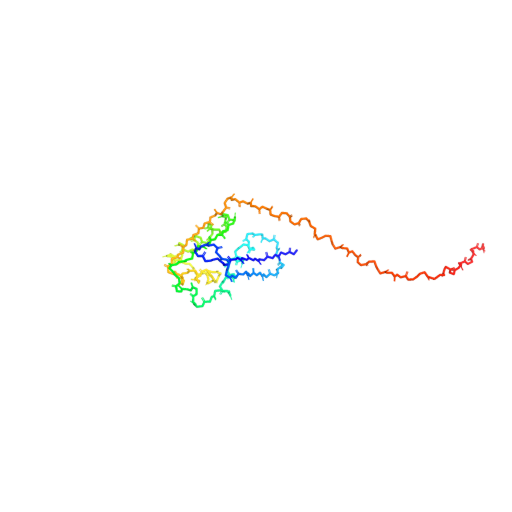 ? -3.787 17.388 4.078 1.00 76.94 71 LYS A O 1
ATOM 578 N N . SER A 1 72 ? -2.837 16.790 2.124 1.00 63.56 72 SER A N 1
ATOM 579 C CA . SER A 1 72 ? -3.549 17.757 1.286 1.00 63.56 72 SER A CA 1
ATOM 580 C C . SER A 1 72 ? -5.025 17.419 1.127 1.00 63.56 72 SER A C 1
ATOM 582 O O . SER A 1 72 ? -5.812 18.325 0.933 1.00 63.56 72 SER A O 1
ATOM 584 N N . ASN A 1 73 ? -5.451 16.166 1.312 1.00 55.22 73 ASN A N 1
ATOM 585 C CA . ASN A 1 73 ? -6.877 15.812 1.378 1.00 55.22 73 ASN A CA 1
ATOM 586 C C . ASN A 1 73 ? -7.631 16.509 2.530 1.00 55.22 73 ASN A C 1
ATOM 588 O O . ASN A 1 73 ? -8.859 16.525 2.546 1.00 55.22 73 ASN A O 1
ATOM 592 N N . LYS A 1 74 ? -6.915 17.115 3.488 1.00 52.81 74 LYS A N 1
ATOM 593 C CA . LYS A 1 74 ? -7.491 17.998 4.512 1.00 52.81 74 LYS A CA 1
ATOM 594 C C . LYS A 1 74 ? -7.792 19.414 3.985 1.00 52.81 74 LYS A C 1
ATOM 596 O O . LYS A 1 74 ? -8.530 20.153 4.626 1.00 52.81 74 LYS A O 1
ATOM 601 N N . CYS A 1 75 ? -7.247 19.769 2.821 1.00 45.50 75 CYS A N 1
ATOM 602 C CA . CYS A 1 75 ? -7.373 21.051 2.135 1.00 45.50 75 CYS A CA 1
ATOM 603 C C . CYS A 1 75 ? -7.674 20.822 0.637 1.00 45.50 75 CYS A C 1
ATOM 605 O O . CYS A 1 75 ? -6.752 20.723 -0.162 1.00 45.50 75 CYS A O 1
ATOM 607 N N . ASN A 1 76 ? -8.964 20.724 0.289 1.00 49.75 76 ASN A N 1
ATOM 608 C CA . ASN A 1 76 ? -9.562 20.730 -1.062 1.00 49.75 76 ASN A CA 1
ATOM 609 C C . ASN A 1 76 ? -8.603 20.880 -2.265 1.00 49.75 76 ASN A C 1
ATOM 611 O O . ASN A 1 76 ? -8.065 21.967 -2.486 1.00 49.75 76 ASN A O 1
ATOM 615 N N . LEU A 1 77 ? -8.516 19.854 -3.124 1.00 43.34 77 LEU A N 1
ATOM 616 C CA . LEU A 1 77 ? -8.238 20.059 -4.550 1.00 43.34 77 LEU A CA 1
ATOM 617 C C . LEU A 1 77 ? -8.795 18.916 -5.419 1.00 43.34 77 LEU A C 1
ATOM 619 O O . LEU A 1 77 ? -8.501 17.738 -5.213 1.00 43.34 77 LEU A O 1
ATOM 623 N N . ASP A 1 78 ? -9.583 19.302 -6.417 1.00 49.12 78 ASP A N 1
ATOM 624 C CA . ASP A 1 78 ? -10.380 18.446 -7.291 1.00 49.12 78 ASP A CA 1
ATOM 625 C C . ASP A 1 78 ? -9.530 17.817 -8.404 1.00 49.12 78 ASP A C 1
ATOM 627 O O . ASP A 1 78 ? -9.476 18.323 -9.519 1.00 49.12 78 ASP A O 1
ATOM 631 N N . ASN A 1 79 ? -8.857 16.697 -8.132 1.00 50.56 79 ASN A N 1
ATOM 632 C CA . ASN A 1 79 ? -8.132 15.946 -9.161 1.00 50.56 79 ASN A CA 1
ATOM 633 C C . ASN A 1 79 ? -8.550 14.469 -9.159 1.00 50.56 79 ASN A C 1
ATOM 635 O O . ASN A 1 79 ? -8.401 13.761 -8.169 1.00 50.56 79 ASN A O 1
ATOM 639 N N . ASN A 1 80 ? -9.030 13.964 -10.299 1.00 49.91 80 ASN A N 1
ATOM 640 C CA . ASN A 1 80 ? -9.587 12.607 -10.436 1.00 49.91 80 ASN A CA 1
ATOM 641 C C . ASN A 1 80 ? -8.573 11.478 -10.121 1.00 49.91 80 ASN A C 1
ATOM 643 O O . ASN A 1 80 ? -8.974 10.383 -9.741 1.00 49.91 80 ASN A O 1
ATOM 647 N N . SER A 1 81 ? -7.262 11.751 -10.214 1.00 50.81 81 SER A N 1
ATOM 648 C CA . SER A 1 81 ? -6.188 10.821 -9.812 1.00 50.81 81 SER A CA 1
ATOM 649 C C . SER A 1 81 ? -6.055 10.655 -8.290 1.00 50.81 81 SER A C 1
ATOM 651 O O . SER A 1 81 ? -5.401 9.714 -7.846 1.00 50.81 81 SER A O 1
ATOM 653 N N . PHE A 1 82 ? -6.660 11.535 -7.482 1.00 51.84 82 PHE A N 1
ATOM 654 C CA . PHE A 1 82 ? -6.624 11.431 -6.021 1.00 51.84 82 PHE A CA 1
ATOM 655 C C . PHE A 1 82 ? -7.568 10.354 -5.487 1.00 51.84 82 PHE A C 1
ATOM 657 O O . PHE A 1 82 ? -7.302 9.833 -4.405 1.00 51.84 82 PHE A O 1
ATOM 664 N N . LYS A 1 83 ? -8.624 9.979 -6.235 1.00 53.47 83 LYS A N 1
ATOM 665 C CA . LYS A 1 83 ? -9.670 9.031 -5.795 1.00 53.47 83 LYS A CA 1
ATOM 666 C C . LYS A 1 83 ? -9.123 7.673 -5.346 1.00 53.47 83 LYS A C 1
ATOM 668 O O . LYS A 1 83 ? -9.629 7.091 -4.393 1.00 53.47 83 LYS A O 1
ATOM 673 N N . ASP A 1 84 ? -8.039 7.225 -5.965 1.00 55.31 84 ASP A N 1
ATOM 674 C CA . ASP A 1 84 ? -7.410 5.946 -5.640 1.00 55.31 84 ASP A CA 1
ATOM 675 C C . ASP A 1 84 ? -6.541 5.990 -4.382 1.00 55.31 84 ASP A C 1
ATOM 677 O O . ASP A 1 84 ? -6.250 4.945 -3.818 1.00 55.31 84 ASP A O 1
ATOM 681 N N . SER A 1 85 ? -6.154 7.170 -3.891 1.00 58.72 85 SER A N 1
ATOM 682 C CA . SER A 1 85 ? -5.437 7.291 -2.613 1.00 58.72 85 SER A CA 1
ATOM 683 C C . SER A 1 85 ? -6.362 7.221 -1.393 1.00 58.72 85 SER A C 1
ATOM 685 O O . SER A 1 85 ? -5.883 6.995 -0.282 1.00 58.72 85 SER A O 1
ATOM 687 N N . PHE A 1 86 ? -7.680 7.379 -1.581 1.00 64.62 86 PHE A N 1
ATOM 688 C CA . PHE A 1 86 ? -8.635 7.459 -0.472 1.00 64.62 86 PHE A CA 1
ATOM 689 C C . PHE A 1 86 ? -8.842 6.135 0.253 1.00 64.62 86 PHE A C 1
ATOM 691 O O . PHE A 1 86 ? -9.150 6.190 1.436 1.00 64.62 86 PHE A O 1
ATOM 698 N N . PHE A 1 87 ? -8.620 4.975 -0.380 1.00 78.25 87 PHE A N 1
ATOM 699 C CA . PHE A 1 87 ? -8.847 3.693 0.308 1.00 78.25 87 PHE A CA 1
ATOM 700 C C . PHE A 1 87 ? -7.922 3.515 1.522 1.00 78.25 87 PHE A C 1
ATOM 702 O O . PHE A 1 87 ? -8.249 2.813 2.472 1.00 78.25 87 PHE A O 1
ATOM 709 N N . PHE A 1 88 ? -6.763 4.185 1.538 1.00 80.19 88 PHE A N 1
ATOM 710 C CA . PHE A 1 88 ? -5.897 4.168 2.712 1.00 80.19 88 PHE A CA 1
ATOM 711 C C . PHE A 1 88 ? -6.525 4.858 3.932 1.00 80.19 88 PHE A C 1
ATOM 713 O O . PHE A 1 88 ? -6.130 4.558 5.058 1.00 80.19 88 PHE A O 1
ATOM 720 N N . ASN A 1 89 ? -7.500 5.750 3.725 1.00 82.25 89 ASN A N 1
ATOM 721 C CA . ASN A 1 89 ? -8.275 6.362 4.805 1.00 82.25 89 ASN A CA 1
ATOM 722 C C . ASN A 1 89 ? -9.321 5.406 5.394 1.00 82.25 89 ASN A C 1
ATOM 724 O O . ASN A 1 89 ? -9.830 5.693 6.474 1.00 82.25 89 ASN A O 1
ATOM 728 N N . ASP A 1 90 ? -9.621 4.288 4.726 1.00 85.00 90 ASP A N 1
ATOM 729 C CA . ASP A 1 90 ? -10.542 3.273 5.247 1.00 85.00 90 ASP A CA 1
ATOM 730 C C . ASP A 1 90 ? -9.889 2.448 6.373 1.00 85.00 90 ASP A C 1
ATOM 732 O O . ASP A 1 90 ? -10.577 1.787 7.148 1.00 85.00 90 ASP A O 1
ATOM 736 N N . PHE A 1 91 ? -8.558 2.509 6.515 1.00 85.00 91 PHE A N 1
ATOM 737 C CA . PHE A 1 91 ? -7.848 1.911 7.644 1.00 85.00 91 PHE A CA 1
ATOM 738 C C . PHE A 1 91 ? -7.891 2.817 8.879 1.00 85.00 91 PHE A C 1
ATOM 740 O O . PHE A 1 91 ? -7.596 4.009 8.813 1.00 85.00 91 PHE A O 1
ATOM 747 N N . ASN A 1 92 ? -8.103 2.213 10.053 1.00 84.06 92 ASN A N 1
ATOM 748 C CA . ASN A 1 92 ? -8.139 2.914 11.347 1.00 84.06 92 ASN A CA 1
ATOM 749 C C . ASN A 1 92 ? -6.896 3.772 11.643 1.00 84.06 92 ASN A C 1
ATOM 751 O O . ASN A 1 92 ? -6.973 4.811 12.303 1.00 84.06 92 ASN A O 1
ATOM 755 N N . LYS A 1 93 ? -5.722 3.315 11.202 1.00 87.81 93 LYS A N 1
ATOM 756 C CA . LYS A 1 93 ? -4.456 4.034 11.335 1.00 87.81 93 LYS A CA 1
ATOM 757 C C . LYS A 1 93 ? -3.552 3.682 10.168 1.00 87.81 93 LYS A C 1
ATOM 759 O O . LYS A 1 93 ? -3.357 2.509 9.873 1.00 87.81 93 LYS A O 1
ATOM 764 N N . LEU A 1 94 ? -2.936 4.690 9.570 1.00 86.25 94 LEU A N 1
ATOM 765 C CA . LEU A 1 94 ? -1.989 4.529 8.476 1.00 86.25 94 LEU A CA 1
ATOM 766 C C . LEU A 1 94 ? -0.627 5.082 8.884 1.00 86.25 94 LEU A C 1
ATOM 768 O O . LEU A 1 94 ? -0.524 6.209 9.372 1.00 86.25 94 LEU A O 1
ATOM 772 N N . VAL A 1 95 ? 0.420 4.286 8.684 1.00 87.25 95 VAL A N 1
ATOM 773 C CA . VAL A 1 95 ? 1.811 4.691 8.901 1.00 87.25 95 VAL A CA 1
ATOM 774 C C . VAL A 1 95 ? 2.617 4.364 7.652 1.00 87.25 95 VAL A C 1
ATOM 776 O O . VAL A 1 95 ? 2.445 3.310 7.051 1.00 87.25 95 VAL A O 1
ATOM 779 N N . PHE A 1 96 ? 3.514 5.267 7.277 1.00 86.06 96 PHE A N 1
ATOM 780 C CA . PHE A 1 96 ? 4.438 5.065 6.169 1.00 86.06 96 PHE A CA 1
ATOM 781 C C . PHE A 1 96 ? 5.844 4.850 6.700 1.00 86.06 96 PHE A C 1
ATOM 783 O O . PHE A 1 96 ? 6.267 5.551 7.624 1.00 86.06 96 PHE A O 1
ATOM 790 N N . TYR A 1 97 ? 6.568 3.926 6.086 1.00 84.50 97 TYR A N 1
ATOM 791 C CA . TYR A 1 97 ? 7.944 3.630 6.438 1.00 84.50 97 TYR A CA 1
ATOM 792 C C . TYR A 1 97 ? 8.791 3.502 5.171 1.00 84.50 97 TYR A C 1
ATOM 794 O O . TYR A 1 97 ? 8.404 2.838 4.212 1.00 84.50 97 TYR A O 1
ATOM 802 N N . THR A 1 98 ? 9.947 4.161 5.157 1.00 78.94 98 THR A N 1
ATOM 803 C CA . THR A 1 98 ? 10.937 4.007 4.088 1.00 78.94 98 THR A CA 1
ATOM 804 C C . THR A 1 98 ? 11.979 3.007 4.544 1.00 78.94 98 THR A C 1
ATOM 806 O O . THR A 1 98 ? 12.644 3.248 5.556 1.00 78.94 98 THR A O 1
ATOM 809 N N . ASN A 1 99 ? 12.151 1.909 3.818 1.00 63.78 99 ASN A N 1
ATOM 810 C CA . ASN A 1 99 ? 13.232 0.987 4.131 1.00 63.78 99 ASN A CA 1
ATOM 811 C C . ASN A 1 99 ? 14.513 1.470 3.436 1.00 63.78 99 ASN A C 1
ATOM 813 O O . ASN A 1 99 ? 14.603 1.455 2.215 1.00 63.78 99 ASN A O 1
ATOM 817 N N . SER A 1 100 ? 15.498 1.932 4.207 1.00 50.84 100 SER A N 1
ATOM 818 C CA . SER A 1 100 ? 16.822 2.305 3.687 1.00 50.84 100 SER A CA 1
ATOM 819 C C . SER A 1 100 ? 17.740 1.096 3.462 1.00 50.84 100 SER A C 1
ATOM 821 O O . SER A 1 100 ? 18.847 1.255 2.950 1.00 50.84 100 SER A O 1
ATOM 823 N N . SER A 1 101 ? 17.303 -0.115 3.825 1.00 38.84 101 SER A N 1
ATOM 824 C CA . SER A 1 101 ? 18.060 -1.353 3.642 1.00 38.84 101 SER A CA 1
ATOM 825 C C . SER A 1 101 ? 17.609 -2.071 2.368 1.00 38.84 101 SER A C 1
ATOM 827 O O . SER A 1 101 ? 16.722 -2.922 2.362 1.00 38.84 101 SER A O 1
ATOM 829 N N . PHE A 1 102 ? 18.234 -1.693 1.256 1.00 34.34 102 PHE A N 1
ATOM 830 C CA . PHE A 1 102 ? 18.122 -2.377 -0.028 1.00 34.34 102 PHE A CA 1
ATOM 831 C C . PHE A 1 102 ? 18.897 -3.707 0.046 1.00 34.34 102 PHE A C 1
ATOM 833 O O . PHE A 1 102 ? 20.120 -3.729 -0.083 1.00 34.34 102 PHE A O 1
ATOM 840 N N . HIS A 1 103 ? 18.216 -4.839 0.233 1.00 28.44 103 HIS A N 1
ATOM 841 C CA . HIS A 1 103 ? 18.783 -6.133 -0.157 1.00 28.44 103 HIS A CA 1
ATOM 842 C C . HIS A 1 103 ? 18.412 -6.379 -1.621 1.00 28.44 103 HIS A C 1
ATOM 844 O O . HIS A 1 103 ? 17.364 -6.947 -1.921 1.00 28.44 103 HIS A O 1
ATOM 850 N N . VAL A 1 104 ? 19.260 -5.918 -2.547 1.00 26.97 104 VAL A N 1
ATOM 851 C CA . VAL A 1 104 ? 19.159 -6.306 -3.959 1.00 26.97 104 VAL A CA 1
ATOM 852 C C . VAL A 1 104 ? 19.416 -7.812 -4.041 1.00 26.97 104 VAL A C 1
ATOM 854 O O . VAL A 1 104 ? 20.559 -8.256 -3.951 1.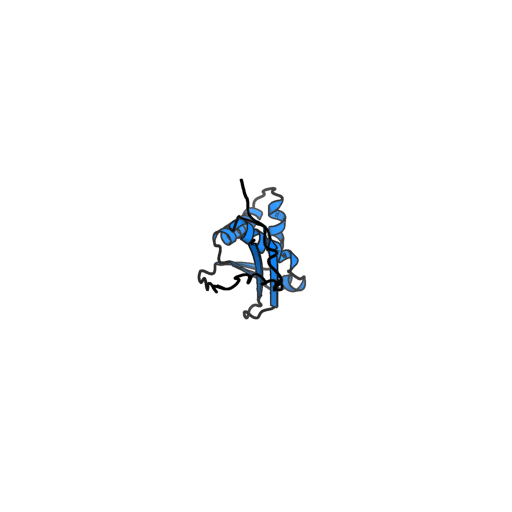00 26.97 104 VAL A O 1
ATOM 857 N N . LEU A 1 105 ? 18.374 -8.621 -4.227 1.00 23.59 105 LEU A N 1
ATOM 858 C CA . LEU A 1 105 ? 18.559 -9.944 -4.816 1.00 23.59 105 LEU A CA 1
ATOM 859 C C . LEU A 1 105 ? 18.748 -9.728 -6.319 1.00 23.59 105 LEU A C 1
ATOM 861 O O . LEU A 1 105 ? 17.783 -9.594 -7.068 1.00 23.59 105 LEU A O 1
ATOM 865 N N . HIS A 1 106 ? 20.005 -9.650 -6.759 1.00 23.53 106 HIS A N 1
ATOM 866 C CA . HIS A 1 106 ? 20.336 -9.759 -8.174 1.00 23.53 106 HIS A CA 1
ATOM 867 C C . HIS A 1 106 ? 19.921 -11.158 -8.641 1.00 23.53 106 HIS A C 1
ATOM 869 O O . HIS A 1 106 ? 20.632 -12.128 -8.403 1.00 23.53 106 HIS A O 1
ATOM 875 N N . SER A 1 107 ? 18.783 -11.281 -9.325 1.00 27.94 107 SER A N 1
ATOM 876 C CA . SER A 1 107 ? 18.565 -12.424 -10.209 1.00 27.94 107 SER A CA 1
ATOM 877 C C . SER A 1 107 ? 19.230 -12.102 -11.544 1.00 27.94 107 SER A C 1
ATOM 879 O O . SER A 1 107 ? 18.606 -11.643 -12.497 1.00 27.94 107 SER A O 1
ATOM 881 N N . THR A 1 108 ? 20.547 -12.282 -11.603 1.00 33.56 108 THR A N 1
ATOM 882 C CA . THR A 1 108 ? 21.193 -12.567 -12.880 1.00 33.56 108 THR A CA 1
ATOM 883 C C . THR A 1 108 ? 20.840 -14.012 -13.195 1.00 33.56 108 THR A C 1
ATOM 885 O O . THR A 1 108 ? 21.377 -14.890 -12.536 1.00 33.56 108 THR A O 1
ATOM 888 N N . HIS A 1 109 ? 19.882 -14.232 -14.098 1.00 37.72 109 HIS A N 1
ATOM 889 C CA . HIS A 1 109 ? 19.778 -15.347 -15.057 1.00 37.72 109 HIS A CA 1
ATOM 890 C C . HIS A 1 109 ? 18.338 -15.430 -15.578 1.00 37.72 109 HIS A C 1
ATOM 892 O O . HIS A 1 109 ? 17.539 -16.252 -15.151 1.00 37.72 109 HIS A O 1
ATOM 898 N N . LEU A 1 110 ? 18.024 -14.573 -16.546 1.00 32.19 110 LEU A N 1
ATOM 899 C CA . LEU A 1 110 ? 17.097 -14.933 -17.616 1.00 32.19 110 LEU A CA 1
ATOM 900 C C . LEU A 1 110 ? 17.788 -14.554 -18.922 1.00 32.19 110 LEU A C 1
ATOM 902 O O . LEU A 1 110 ? 17.482 -13.546 -19.553 1.00 32.19 110 LEU A O 1
ATOM 906 N N . HIS A 1 111 ? 18.800 -15.349 -19.259 1.00 31.89 111 HIS A N 1
ATOM 907 C CA . HIS A 1 111 ? 19.169 -15.538 -20.649 1.00 31.89 111 HIS A CA 1
ATOM 908 C C . HIS A 1 111 ? 18.015 -16.351 -21.250 1.00 31.89 111 HIS A C 1
ATOM 910 O O . HIS A 1 111 ? 17.739 -17.433 -20.730 1.00 31.89 111 HIS A O 1
ATOM 916 N N . PRO A 1 112 ? 17.274 -15.862 -22.254 1.00 38.78 112 PRO A N 1
ATOM 917 C CA . PRO A 1 112 ? 16.503 -16.777 -23.070 1.00 38.78 112 PRO A CA 1
ATOM 918 C C . PRO A 1 112 ? 17.535 -17.623 -23.821 1.00 38.78 112 PRO A C 1
ATOM 920 O O . PRO A 1 112 ? 18.292 -17.104 -24.643 1.00 38.78 112 PRO A O 1
ATOM 923 N N . GLU A 1 113 ? 17.654 -18.900 -23.460 1.00 34.84 113 GLU A N 1
ATOM 924 C CA . GLU A 1 113 ? 18.150 -19.887 -24.413 1.00 34.84 113 GLU A CA 1
ATOM 925 C C . GLU A 1 113 ? 17.208 -19.803 -25.613 1.00 34.84 113 GLU A C 1
ATOM 927 O O . GLU A 1 113 ? 15.988 -19.915 -25.483 1.00 34.84 113 GLU A O 1
ATOM 932 N N . TYR A 1 114 ? 17.773 -19.445 -26.760 1.00 37.97 114 TYR A N 1
ATOM 933 C CA . TYR A 1 114 ? 17.103 -19.656 -28.025 1.00 37.97 114 TYR A CA 1
ATOM 934 C C . TYR A 1 114 ? 16.992 -21.169 -28.176 1.00 37.97 114 TYR A C 1
ATOM 936 O O . TYR A 1 114 ? 18.016 -21.847 -28.137 1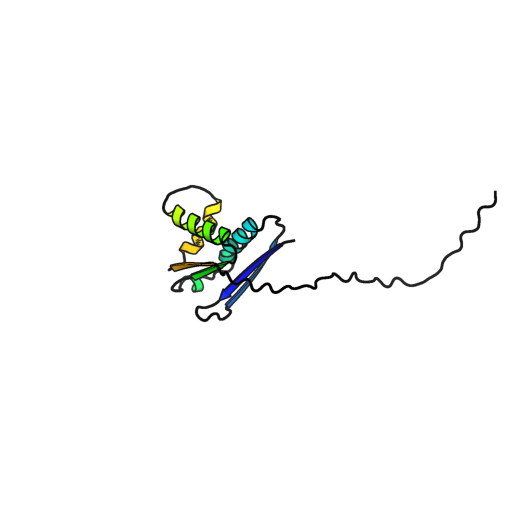.00 37.97 114 TYR A O 1
ATOM 944 N N . ASP A 1 115 ? 15.769 -21.681 -28.309 1.00 39.47 115 ASP A N 1
ATOM 945 C CA . ASP A 1 115 ? 15.546 -23.060 -28.722 1.00 39.47 115 ASP A CA 1
ATOM 946 C C . ASP A 1 115 ? 16.275 -23.270 -30.058 1.00 39.47 115 ASP A C 1
ATOM 948 O O . ASP A 1 115 ? 15.897 -22.705 -31.091 1.00 39.47 115 ASP A O 1
ATOM 952 N N . GLU A 1 116 ? 17.363 -24.039 -30.025 1.00 41.69 116 GLU A N 1
ATOM 953 C CA . GLU A 1 116 ? 17.973 -24.607 -31.217 1.00 41.69 116 GLU A CA 1
ATOM 954 C C . GLU A 1 116 ? 16.933 -25.529 -31.848 1.00 41.69 116 GLU A C 1
ATOM 956 O O . GLU A 1 116 ? 16.633 -26.616 -31.354 1.00 41.69 116 GLU A O 1
ATOM 961 N N . VAL A 1 117 ? 16.330 -25.066 -32.939 1.00 44.78 117 VAL A N 1
ATOM 962 C CA . VAL A 1 117 ? 15.557 -25.942 -33.808 1.00 44.78 117 VAL A CA 1
ATOM 963 C C . VAL A 1 117 ? 16.579 -26.818 -34.529 1.00 44.78 117 VAL A C 1
ATOM 965 O O . VAL A 1 117 ? 17.237 -26.359 -35.462 1.00 44.78 117 VAL A O 1
ATOM 968 N N . GLU A 1 118 ? 16.727 -28.062 -34.069 1.00 45.59 118 GLU A N 1
ATOM 969 C CA . GLU A 1 118 ? 17.330 -29.158 -34.832 1.00 45.59 118 GLU A CA 1
ATOM 970 C C . GLU A 1 118 ? 16.605 -29.262 -36.184 1.00 45.59 118 GLU A C 1
ATOM 972 O O . GLU A 1 118 ? 15.518 -29.828 -36.309 1.00 45.59 118 GLU A O 1
ATOM 977 N N . GLY A 1 119 ? 17.191 -28.637 -37.202 1.00 42.25 119 GLY A N 1
ATOM 978 C CA . GLY A 1 119 ? 16.822 -28.787 -38.599 1.00 42.25 119 GLY A CA 1
ATOM 979 C C . GLY A 1 119 ? 17.792 -29.760 -39.246 1.00 42.25 119 GLY A C 1
ATOM 980 O O . GLY A 1 119 ? 18.968 -29.441 -39.396 1.00 42.25 119 GLY A O 1
ATOM 981 N N . ALA A 1 120 ? 17.276 -30.939 -39.576 1.00 44.44 120 ALA A N 1
ATOM 982 C CA . ALA A 1 120 ? 17.972 -32.055 -40.193 1.00 44.44 120 ALA A CA 1
ATOM 983 C C . ALA A 1 120 ? 18.916 -31.651 -41.339 1.00 44.44 120 ALA A C 1
ATOM 985 O O . ALA A 1 120 ? 18.572 -30.858 -42.218 1.00 44.44 120 ALA A O 1
ATOM 986 N N . GLU A 1 121 ? 20.090 -32.276 -41.335 1.00 47.34 121 GLU A N 1
ATOM 987 C CA . GLU A 1 121 ? 20.939 -32.448 -42.505 1.00 47.34 121 GLU A CA 1
ATOM 988 C C . GLU A 1 121 ? 20.137 -33.128 -43.628 1.00 47.34 121 GLU A C 1
ATOM 990 O O . GLU A 1 121 ? 19.668 -34.245 -43.439 1.00 47.34 121 GLU A O 1
ATOM 995 N N . GLU A 1 122 ? 20.019 -32.503 -44.804 1.00 47.59 122 GLU A N 1
ATOM 996 C CA . GLU A 1 122 ? 20.182 -33.230 -46.069 1.00 47.59 122 GLU A CA 1
ATOM 997 C C . GLU A 1 122 ? 20.457 -32.287 -47.256 1.00 47.59 122 GLU A C 1
ATOM 999 O O . GLU A 1 122 ? 19.684 -31.393 -47.592 1.00 47.59 122 GLU A O 1
ATOM 1004 N N . GLU A 1 123 ? 21.603 -32.559 -47.878 1.00 46.59 123 GLU A N 1
ATOM 1005 C CA . GLU A 1 123 ? 21.916 -32.452 -49.304 1.00 46.59 123 GLU A CA 1
ATOM 1006 C C . GLU A 1 123 ? 22.022 -31.077 -49.996 1.00 46.59 123 GLU A C 1
ATOM 1008 O O . GLU A 1 123 ? 21.088 -30.487 -50.536 1.00 46.59 123 GLU A O 1
ATOM 1013 N N . ALA A 1 124 ? 23.278 -30.638 -50.117 1.00 45.47 124 ALA A N 1
ATOM 1014 C CA . ALA A 1 124 ? 23.723 -29.644 -51.079 1.00 45.47 124 ALA A CA 1
ATOM 1015 C C . ALA A 1 124 ? 23.582 -30.170 -52.521 1.00 45.47 124 ALA A C 1
ATOM 1017 O O . ALA A 1 124 ? 24.430 -30.917 -53.011 1.00 45.47 124 ALA A O 1
ATOM 1018 N N . THR A 1 125 ? 22.564 -29.714 -53.252 1.00 43.09 125 THR A N 1
ATOM 1019 C CA . THR A 1 125 ? 22.553 -29.843 -54.713 1.00 43.09 125 THR A CA 1
ATOM 1020 C C . THR A 1 125 ? 23.477 -28.794 -55.329 1.00 43.09 125 THR A C 1
ATOM 1022 O O . THR A 1 125 ? 23.200 -27.595 -55.323 1.00 43.09 125 THR A O 1
ATOM 1025 N N . SER A 1 126 ? 24.596 -29.293 -55.845 1.00 46.25 126 SER A N 1
ATOM 1026 C CA . SER A 1 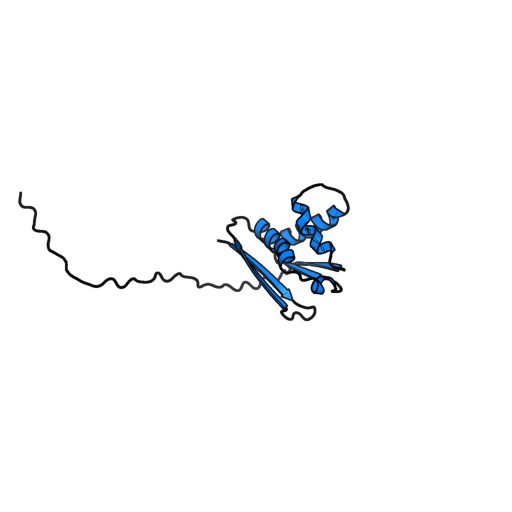126 ? 25.598 -28.624 -56.672 1.00 46.25 126 SER A CA 1
ATOM 1027 C C . SER A 1 126 ? 24.995 -27.695 -57.741 1.00 46.25 126 SER A C 1
ATOM 1029 O O . SER A 1 126 ? 24.200 -28.123 -58.578 1.00 46.25 126 SER A O 1
ATOM 1031 N N . ALA A 1 127 ? 25.417 -26.427 -57.746 1.00 52.09 127 ALA A N 1
ATOM 1032 C CA . ALA A 1 127 ? 25.242 -25.523 -58.880 1.00 52.09 127 ALA A CA 1
ATOM 1033 C C . ALA A 1 127 ? 26.309 -25.829 -59.949 1.00 52.09 127 ALA A C 1
ATOM 1035 O O . ALA A 1 127 ? 27.498 -25.838 -59.610 1.00 52.09 127 ALA A O 1
ATOM 1036 N N . PRO A 1 128 ? 25.955 -26.041 -61.230 1.00 53.91 128 PRO A N 1
ATOM 1037 C CA . PRO A 1 128 ? 26.957 -26.111 -62.277 1.00 53.91 128 PRO A CA 1
ATOM 1038 C C . PRO A 1 128 ? 27.434 -24.707 -62.675 1.00 53.91 128 PRO A C 1
ATOM 1040 O O . PRO A 1 128 ? 26.671 -23.746 -62.759 1.00 53.91 128 PRO A O 1
ATOM 1043 N N . ALA A 1 129 ? 28.745 -24.651 -62.889 1.00 40.41 129 ALA A N 1
ATOM 1044 C CA . ALA A 1 129 ? 29.585 -23.512 -63.218 1.00 40.41 129 ALA A CA 1
ATOM 1045 C C . ALA A 1 129 ? 29.064 -22.585 -64.331 1.00 40.41 129 ALA A C 1
ATOM 1047 O O . ALA A 1 129 ? 28.541 -23.026 -65.353 1.00 40.41 129 ALA A O 1
ATOM 1048 N N . LEU A 1 130 ? 29.366 -21.293 -64.163 1.00 44.16 130 LEU A N 1
ATOM 1049 C CA . LEU A 1 130 ? 29.518 -20.346 -65.266 1.00 44.16 130 LEU A CA 1
ATOM 1050 C C . LEU A 1 130 ? 30.599 -20.848 -66.231 1.00 44.16 130 LEU A C 1
ATOM 1052 O O . LEU A 1 130 ? 31.738 -21.079 -65.820 1.00 44.16 130 LEU A O 1
ATOM 1056 N N . ILE A 1 131 ? 30.257 -20.942 -67.514 1.00 47.28 131 ILE A N 1
ATOM 1057 C CA . ILE A 1 131 ? 31.217 -20.980 -68.617 1.00 47.28 131 ILE A CA 1
ATOM 1058 C C . ILE A 1 131 ? 30.741 -19.948 -69.651 1.00 47.28 131 ILE A C 1
ATOM 1060 O O . ILE A 1 131 ? 29.693 -20.149 -70.252 1.00 47.28 131 ILE A O 1
ATOM 1064 N N . TYR A 1 132 ? 31.522 -18.860 -69.740 1.00 53.44 132 TYR A N 1
ATOM 1065 C CA . TYR A 1 132 ? 31.592 -17.755 -70.719 1.00 53.44 132 TYR A CA 1
ATOM 1066 C C . TYR A 1 132 ? 30.323 -17.248 -71.417 1.00 53.44 132 TYR A C 1
ATOM 1068 O O . TYR A 1 132 ? 29.807 -17.933 -72.324 1.00 53.44 132 TYR A O 1
#

Foldseek 3Di:
DDKAKDFDADPVRHTDDIDMDDDDDDDVLVRLLVSVLCVVVVDDPVNQPDLADEAEDQDPVNLVVLVVLVVCVVPDDDDPVSVSSCVNVSHNDYHYDHDPDDPDPPPPDDPPPDPPPPDDDDDDDDDDDDDD